Protein AF-A0A355S1A3-F1 (afdb_monomer_lite)

Secondary structure (DSSP, 8-state):
-------TT--EEEE---HHHHHHHHHHHHHHHHHHHS-HHHHHHHHHHHHHHHHHHHHHHHHHHHHHEEEEETTEEEEHHHHTTT---TTS-HHHHHHHHHHHHHHHHHHHH-TTSPPPS-----

Structure (mmCIF, N/CA/C/O backbone):
data_AF-A0A355S1A3-F1
#
_entry.id   AF-A0A355S1A3-F1
#
loop_
_atom_site.group_PDB
_atom_site.id
_atom_site.type_symbol
_atom_site.label_atom_id
_atom_site.label_alt_id
_atom_site.label_comp_id
_atom_site.label_asym_id
_atom_site.label_entity_id
_atom_site.label_seq_id
_atom_site.pdbx_PDB_ins_code
_atom_site.Cartn_x
_atom_site.Cartn_y
_atom_site.Cartn_z
_atom_site.occupancy
_atom_site.B_iso_or_equiv
_atom_site.auth_seq_id
_atom_site.auth_comp_id
_atom_site.auth_asym_id
_atom_site.auth_atom_id
_atom_site.pdbx_PDB_model_num
ATOM 1 N N . LYS A 1 1 ? -15.019 -15.445 -5.787 1.00 40.91 1 LYS A N 1
ATOM 2 C CA . LYS A 1 1 ? -14.601 -14.508 -4.716 1.00 40.91 1 LYS A CA 1
ATOM 3 C C . LYS A 1 1 ? -14.415 -15.343 -3.459 1.00 40.91 1 LYS A C 1
ATOM 5 O O . LYS A 1 1 ? -15.391 -15.920 -3.010 1.00 40.91 1 LYS A O 1
ATOM 10 N N . LYS A 1 2 ? -13.176 -15.541 -2.998 1.00 41.88 2 LYS A N 1
ATOM 11 C CA . LYS A 1 2 ? -12.904 -16.282 -1.758 1.00 41.88 2 LYS A CA 1
ATOM 12 C C . LYS A 1 2 ? -13.529 -15.454 -0.632 1.00 41.88 2 LYS A C 1
ATOM 14 O O . LYS A 1 2 ? -13.210 -14.273 -0.544 1.00 41.88 2 LYS A O 1
ATOM 19 N N . ASN A 1 3 ? -14.473 -16.012 0.122 1.00 44.12 3 ASN A N 1
ATOM 20 C CA . ASN A 1 3 ? -14.971 -15.356 1.326 1.00 44.12 3 ASN A CA 1
ATOM 21 C C . ASN A 1 3 ? -13.785 -15.315 2.289 1.00 44.12 3 ASN A C 1
ATOM 23 O O . ASN A 1 3 ? -13.423 -16.348 2.846 1.00 44.12 3 ASN A O 1
ATOM 27 N N . LEU A 1 4 ? -13.109 -14.166 2.367 1.00 56.69 4 LEU A N 1
ATOM 28 C CA . LEU A 1 4 ? -12.127 -13.929 3.412 1.00 56.69 4 LEU A CA 1
ATOM 29 C C . LEU A 1 4 ? -12.922 -13.968 4.713 1.00 56.69 4 LEU A C 1
ATOM 31 O O . LEU A 1 4 ? -13.798 -13.132 4.929 1.00 56.69 4 LEU A O 1
ATOM 35 N N . THR A 1 5 ? -12.726 -15.025 5.491 1.00 56.66 5 THR A N 1
ATOM 36 C CA . THR A 1 5 ? -13.236 -15.113 6.852 1.00 56.66 5 THR A CA 1
ATOM 37 C C . THR A 1 5 ? -12.637 -13.934 7.601 1.00 56.66 5 THR A C 1
ATOM 39 O O . THR A 1 5 ? -11.421 -13.846 7.687 1.00 56.66 5 THR A O 1
ATOM 42 N N . ASP A 1 6 ? -13.471 -12.993 8.036 1.00 65.25 6 ASP A N 1
ATOM 43 C CA . ASP A 1 6 ? -13.036 -11.758 8.693 1.00 65.25 6 ASP A CA 1
ATOM 44 C C . ASP A 1 6 ? -12.567 -12.106 10.115 1.00 65.25 6 ASP A C 1
ATOM 46 O O . ASP A 1 6 ? -13.336 -12.042 11.080 1.00 65.25 6 ASP A O 1
ATOM 50 N N . GLY A 1 7 ? -11.337 -12.617 10.218 1.00 75.56 7 GLY A N 1
ATOM 51 C CA . GLY A 1 7 ? -10.689 -12.901 11.489 1.00 75.56 7 GLY A CA 1
ATOM 52 C C . GLY A 1 7 ? -10.653 -11.631 12.329 1.00 75.56 7 GLY A C 1
ATOM 53 O O . GLY A 1 7 ? -10.377 -10.543 11.824 1.00 75.56 7 GLY A O 1
ATOM 54 N N . LYS A 1 8 ? -10.964 -11.738 13.625 1.00 81.31 8 LYS A N 1
ATOM 55 C CA . LYS A 1 8 ? -10.942 -10.571 14.526 1.00 81.31 8 LYS A CA 1
ATOM 56 C C . LYS A 1 8 ? -9.527 -9.997 14.704 1.00 81.31 8 LYS A C 1
ATOM 58 O O . LYS A 1 8 ? -9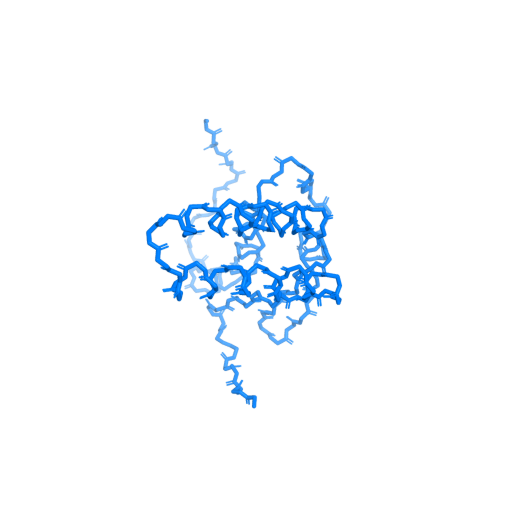.396 -8.875 15.178 1.00 81.31 8 LYS A O 1
ATOM 63 N N . ASP A 1 9 ? -8.517 -10.765 14.319 1.00 84.31 9 ASP A N 1
ATOM 64 C CA . ASP A 1 9 ? -7.083 -10.494 14.337 1.00 84.31 9 ASP A CA 1
ATOM 65 C C . ASP A 1 9 ? -6.514 -10.061 12.973 1.00 84.31 9 ASP A C 1
ATOM 67 O O . ASP A 1 9 ? -5.312 -9.821 12.855 1.00 84.31 9 ASP A O 1
ATOM 71 N N . GLU A 1 10 ? -7.350 -9.921 11.942 1.00 86.94 10 GLU A N 1
ATOM 72 C CA . GLU A 1 10 ? -6.907 -9.634 10.577 1.00 86.94 10 GLU A CA 1
ATOM 73 C C . GLU A 1 10 ? -7.426 -8.283 10.079 1.00 86.94 10 GLU A C 1
ATOM 75 O O . GLU A 1 10 ? -8.594 -7.944 10.242 1.00 86.94 10 GLU A O 1
ATOM 80 N N . VAL A 1 11 ? -6.564 -7.512 9.411 1.00 88.25 11 VAL A N 1
ATOM 81 C CA . VAL A 1 11 ? -6.941 -6.256 8.745 1.00 88.25 11 VAL A CA 1
ATOM 82 C C . VAL A 1 11 ? -6.602 -6.360 7.270 1.00 88.25 11 VAL A C 1
ATOM 84 O O . VAL A 1 11 ? -5.466 -6.648 6.891 1.00 88.25 11 VAL A O 1
ATOM 87 N N . TYR A 1 12 ? -7.584 -6.077 6.422 1.00 89.06 12 TYR A N 1
ATOM 88 C CA . TYR A 1 12 ? -7.440 -6.180 4.978 1.00 89.06 12 TYR A CA 1
ATOM 89 C C . TYR A 1 12 ? -7.335 -4.803 4.338 1.00 89.06 12 TYR A C 1
ATOM 91 O O . TYR A 1 12 ? -8.217 -3.965 4.509 1.00 89.06 12 TYR A O 1
ATOM 99 N N . PHE A 1 13 ? -6.294 -4.605 3.532 1.00 87.56 13 PHE A N 1
ATOM 100 C CA . PHE A 1 13 ? -6.115 -3.414 2.706 1.00 87.56 13 PHE A CA 1
ATOM 101 C C . PHE A 1 13 ? -6.465 -3.752 1.259 1.00 87.56 13 PHE A C 1
ATOM 103 O O . PHE A 1 13 ? -5.758 -4.506 0.589 1.00 87.56 13 PHE A O 1
ATOM 110 N N . GLU A 1 14 ? -7.571 -3.206 0.770 1.00 88.38 14 GLU A N 1
ATOM 111 C CA . GLU A 1 14 ? -8.008 -3.355 -0.611 1.00 88.38 14 GLU A CA 1
ATOM 112 C C . GLU A 1 14 ? -7.570 -2.144 -1.426 1.00 88.38 14 GLU A C 1
ATOM 114 O O . GLU A 1 14 ? -7.960 -1.009 -1.152 1.00 88.38 14 GLU A O 1
ATOM 119 N N . PHE A 1 15 ? -6.753 -2.397 -2.446 1.00 87.31 15 PHE A N 1
ATOM 120 C CA . PHE A 1 15 ? -6.324 -1.364 -3.372 1.00 87.31 15 PHE A CA 1
ATOM 121 C C . PHE A 1 15 ? -7.380 -1.135 -4.460 1.00 87.31 15 PHE A C 1
ATOM 123 O O . PHE A 1 15 ? -7.730 -2.048 -5.213 1.00 87.31 15 PHE A O 1
ATOM 130 N N . THR A 1 16 ? -7.829 0.109 -4.582 1.00 84.38 16 THR A N 1
ATOM 131 C CA . THR A 1 16 ? -8.775 0.574 -5.594 1.00 84.38 16 THR A CA 1
ATOM 132 C C . THR A 1 16 ? -8.038 1.499 -6.560 1.00 84.38 16 THR A C 1
ATOM 134 O O . THR A 1 16 ? -7.948 2.709 -6.353 1.00 84.38 16 THR A O 1
ATOM 137 N N . GLY A 1 17 ? -7.464 0.908 -7.610 1.00 80.81 17 GLY A N 1
ATOM 138 C CA . GLY A 1 17 ? -6.814 1.645 -8.695 1.00 80.81 17 GLY A CA 1
ATOM 139 C C . GLY A 1 17 ? -7.820 2.134 -9.735 1.00 80.81 17 GLY A C 1
ATOM 140 O O . GLY A 1 17 ? -8.711 1.379 -10.143 1.00 80.81 17 GLY A O 1
ATOM 141 N N . ASP A 1 18 ? -7.651 3.373 -10.190 1.00 87.81 18 ASP A N 1
ATOM 142 C CA . ASP A 1 18 ? -8.394 3.913 -11.326 1.00 87.81 18 ASP A CA 1
ATOM 143 C C . ASP A 1 18 ? -7.850 3.375 -12.664 1.00 87.81 18 ASP A C 1
ATOM 145 O O . ASP A 1 18 ? -6.942 2.535 -12.720 1.00 87.81 18 ASP A O 1
ATOM 149 N N . ASP A 1 19 ? -8.452 3.808 -13.768 1.00 91.38 19 ASP A N 1
ATOM 150 C CA . ASP A 1 19 ? -8.062 3.329 -15.093 1.00 91.38 19 ASP A CA 1
ATOM 151 C C . ASP A 1 19 ? -6.717 3.901 -15.561 1.00 91.38 19 ASP A C 1
ATOM 153 O O . ASP A 1 19 ? -5.992 3.220 -16.293 1.00 91.38 19 ASP A O 1
ATOM 157 N N . GLU A 1 20 ? -6.333 5.087 -15.077 1.00 91.38 20 GLU A N 1
ATOM 158 C CA . GLU A 1 20 ? -5.006 5.666 -15.304 1.00 91.38 20 GLU A CA 1
ATOM 159 C C . GLU A 1 20 ? -3.922 4.770 -14.691 1.00 91.38 20 GLU A C 1
ATOM 161 O O . GLU A 1 20 ? -3.013 4.320 -15.396 1.00 91.38 20 GLU A O 1
ATOM 166 N N . PHE A 1 21 ? -4.064 4.411 -13.413 1.00 92.31 21 PHE A N 1
ATOM 167 C CA . PHE A 1 21 ? -3.144 3.515 -12.722 1.00 92.31 21 PHE A CA 1
ATOM 168 C C . PHE A 1 21 ? -3.030 2.165 -13.431 1.00 92.31 21 PHE A C 1
ATOM 170 O O . PHE A 1 21 ? -1.924 1.673 -13.674 1.00 92.31 21 PHE A O 1
ATOM 177 N N . LYS A 1 22 ? -4.165 1.564 -13.816 1.00 93.25 22 LYS A N 1
ATOM 178 C CA . LYS A 1 22 ? -4.174 0.289 -14.553 1.00 93.25 22 LYS A CA 1
ATOM 179 C C . LYS A 1 22 ? -3.460 0.404 -15.898 1.00 93.25 22 LYS A C 1
ATOM 181 O O . LYS A 1 22 ? -2.797 -0.549 -16.303 1.00 93.25 22 LYS A O 1
ATOM 186 N N . SER A 1 23 ? -3.595 1.531 -16.595 1.00 95.50 23 SER A N 1
ATOM 187 C CA . SER A 1 23 ? -2.911 1.777 -17.868 1.00 95.50 23 SER A CA 1
ATOM 188 C C . SER A 1 23 ? -1.392 1.828 -17.683 1.00 95.50 23 SER A C 1
ATOM 190 O O . SER A 1 23 ? -0.664 1.084 -18.344 1.00 95.50 23 SER A O 1
ATOM 192 N N . ILE A 1 24 ? -0.911 2.608 -16.709 1.00 94.31 24 ILE A N 1
ATOM 193 C CA . ILE A 1 24 ? 0.521 2.702 -16.382 1.00 94.31 24 ILE A CA 1
ATOM 194 C C . ILE A 1 24 ? 1.063 1.326 -15.961 1.00 94.31 24 ILE A C 1
ATOM 196 O O . ILE A 1 24 ? 2.135 0.915 -16.408 1.00 94.31 24 ILE A O 1
ATOM 200 N N . LEU A 1 25 ? 0.301 0.568 -15.164 1.00 95.44 25 LEU A N 1
ATOM 201 C CA . LEU A 1 25 ? 0.689 -0.769 -14.710 1.00 95.44 25 LEU A CA 1
ATOM 202 C C . LEU A 1 25 ? 0.805 -1.763 -15.871 1.00 95.44 25 LEU A C 1
ATOM 204 O O . LEU A 1 25 ? 1.736 -2.568 -15.902 1.00 95.44 25 LEU A O 1
ATOM 208 N N . LYS A 1 26 ? -0.105 -1.696 -16.851 1.00 96.31 26 LYS A N 1
ATOM 209 C CA . LYS A 1 26 ? -0.017 -2.505 -18.075 1.00 96.31 26 LYS A CA 1
ATOM 210 C C . LYS A 1 26 ? 1.248 -2.181 -18.864 1.00 96.31 26 LYS A C 1
ATOM 212 O O . LYS A 1 26 ? 1.921 -3.106 -19.308 1.00 96.31 26 LYS A O 1
ATOM 217 N N . MET A 1 27 ? 1.593 -0.901 -19.002 1.00 96.06 27 MET A N 1
ATOM 218 C CA . MET A 1 27 ? 2.806 -0.488 -19.715 1.00 96.06 27 MET A CA 1
ATOM 219 C C . MET A 1 27 ? 4.077 -0.925 -18.987 1.00 96.06 27 MET A C 1
ATOM 221 O O . MET A 1 27 ? 4.996 -1.445 -19.618 1.00 96.06 27 MET A O 1
ATOM 225 N N . TYR A 1 28 ? 4.097 -0.817 -17.658 1.00 96.56 28 TYR A N 1
ATOM 226 C CA . TYR A 1 28 ? 5.164 -1.374 -16.829 1.00 96.56 28 TYR A CA 1
ATOM 227 C C . TYR A 1 28 ? 5.334 -2.884 -17.057 1.00 96.56 28 TYR A C 1
ATOM 229 O O . TYR A 1 28 ? 6.439 -3.354 -17.335 1.00 96.56 28 TYR A O 1
ATOM 237 N N . ALA A 1 29 ? 4.235 -3.643 -16.988 1.00 95.75 29 ALA A N 1
ATOM 238 C CA . ALA A 1 29 ? 4.251 -5.089 -17.184 1.00 95.75 29 ALA A CA 1
ATOM 239 C C . ALA A 1 29 ? 4.698 -5.473 -18.604 1.00 95.75 29 ALA A C 1
ATOM 241 O O . ALA A 1 29 ? 5.495 -6.397 -18.766 1.00 95.75 29 ALA A O 1
ATOM 242 N N . ALA A 1 30 ? 4.240 -4.741 -19.623 1.00 94.94 30 ALA A N 1
ATOM 243 C CA . ALA A 1 30 ? 4.662 -4.935 -21.006 1.00 94.94 30 ALA A CA 1
ATOM 244 C C . ALA A 1 30 ? 6.164 -4.665 -21.177 1.00 94.94 30 ALA A C 1
ATOM 246 O O . ALA A 1 30 ? 6.871 -5.503 -21.733 1.00 94.94 30 ALA A O 1
ATOM 247 N N . ALA A 1 31 ? 6.676 -3.554 -20.639 1.00 93.75 31 ALA A N 1
ATOM 248 C CA . ALA A 1 31 ? 8.097 -3.216 -20.692 1.00 93.75 31 ALA A CA 1
ATOM 249 C C . ALA A 1 31 ? 8.967 -4.267 -19.982 1.00 93.75 31 ALA A C 1
ATOM 251 O O . ALA A 1 31 ? 9.986 -4.689 -20.528 1.00 93.75 31 ALA A O 1
ATOM 252 N N . LYS A 1 32 ? 8.541 -4.756 -18.809 1.00 94.25 32 LYS A N 1
ATOM 253 C CA . LYS A 1 32 ? 9.207 -5.870 -18.114 1.00 94.25 32 LYS A CA 1
ATOM 254 C C . LYS A 1 32 ? 9.200 -7.146 -18.949 1.00 94.25 32 LYS A C 1
ATOM 256 O O . LYS A 1 32 ? 10.246 -7.765 -19.111 1.00 94.25 32 LYS A O 1
ATOM 261 N N . LYS A 1 33 ? 8.054 -7.507 -19.533 1.00 94.56 33 LYS A N 1
ATOM 262 C CA . LYS A 1 33 ? 7.950 -8.713 -20.359 1.00 94.56 33 LYS A CA 1
ATOM 263 C C . LYS A 1 33 ? 8.830 -8.632 -21.606 1.00 94.56 33 LYS A C 1
ATOM 265 O O . LYS A 1 33 ? 9.454 -9.624 -21.966 1.00 94.56 33 LYS A O 1
ATOM 270 N N . LEU A 1 34 ? 8.916 -7.463 -22.238 1.00 91.94 34 LEU A N 1
ATOM 271 C CA . LEU A 1 34 ? 9.818 -7.225 -23.364 1.00 91.94 34 LEU A CA 1
ATOM 272 C C . LEU A 1 34 ? 11.288 -7.309 -22.940 1.00 91.94 34 LEU A C 1
ATOM 274 O O . LEU A 1 34 ? 12.075 -7.924 -23.653 1.00 91.94 34 LEU A O 1
ATOM 278 N N . ALA A 1 35 ? 11.656 -6.777 -21.770 1.00 91.75 35 ALA A N 1
ATOM 279 C CA . ALA A 1 35 ? 13.009 -6.921 -21.227 1.00 91.75 35 ALA A CA 1
ATOM 280 C C . ALA A 1 35 ? 13.393 -8.394 -21.005 1.00 91.75 35 ALA A C 1
ATOM 282 O O . ALA A 1 35 ? 14.530 -8.780 -21.275 1.00 91.75 35 ALA A O 1
ATOM 283 N N . ASP A 1 36 ? 12.449 -9.217 -20.547 1.00 91.19 36 ASP A N 1
ATOM 284 C CA . ASP A 1 36 ? 12.674 -10.650 -20.334 1.00 91.19 36 ASP A CA 1
ATOM 285 C C . ASP A 1 36 ? 12.850 -11.425 -21.647 1.00 91.19 36 ASP A C 1
ATOM 287 O O . ASP A 1 36 ? 13.615 -12.385 -21.689 1.00 91.19 36 ASP A O 1
ATOM 291 N N . LEU A 1 37 ? 12.157 -11.009 -22.712 1.00 90.44 37 LEU A N 1
ATOM 292 C CA . LEU A 1 37 ? 12.215 -11.644 -24.035 1.00 90.44 37 LEU A CA 1
ATOM 293 C C . LEU A 1 37 ? 13.377 -11.143 -24.911 1.00 90.44 37 LEU A C 1
ATOM 295 O O . LEU A 1 37 ? 13.676 -11.756 -25.933 1.00 90.44 37 LEU A O 1
ATOM 299 N N . SER A 1 38 ? 14.008 -10.028 -24.545 1.00 87.50 38 SER A N 1
ATOM 300 C CA . SER A 1 38 ? 15.040 -9.381 -25.359 1.00 87.50 38 SER A CA 1
ATOM 301 C C . SER A 1 38 ? 16.434 -9.964 -25.137 1.00 87.50 38 SER A C 1
ATOM 303 O O . SER A 1 38 ? 16.779 -10.418 -24.044 1.00 87.50 38 SER A O 1
ATOM 305 N N . SER A 1 39 ? 17.278 -9.864 -26.167 1.00 82.81 39 SER A N 1
ATOM 306 C CA . SER A 1 39 ? 18.720 -10.087 -26.044 1.00 82.81 39 SER A CA 1
ATOM 307 C C . SER A 1 39 ? 19.364 -9.048 -25.112 1.00 82.81 39 SER A C 1
ATOM 309 O O . SER A 1 39 ? 18.797 -7.985 -24.839 1.00 82.81 39 SER A O 1
ATOM 311 N N . SER A 1 40 ? 20.561 -9.353 -24.603 1.00 75.50 40 SER A N 1
ATOM 312 C CA . SER A 1 40 ? 21.280 -8.540 -23.606 1.00 75.50 40 SER A CA 1
ATOM 313 C C . SER A 1 40 ? 21.424 -7.061 -23.987 1.00 75.50 40 SER A C 1
ATOM 315 O O . SER A 1 40 ? 21.355 -6.202 -23.111 1.00 75.50 40 SER A O 1
ATOM 317 N N . GLU A 1 41 ? 21.564 -6.762 -25.277 1.00 76.06 41 GLU A N 1
ATOM 318 C CA . GLU A 1 41 ? 21.807 -5.415 -25.798 1.00 76.06 41 GLU A CA 1
ATOM 319 C C . GLU A 1 41 ? 20.553 -4.519 -25.744 1.00 76.06 41 GLU A C 1
ATOM 321 O O . GLU A 1 41 ? 20.621 -3.370 -25.309 1.00 76.06 41 GLU A O 1
ATOM 326 N N . SER A 1 42 ? 19.369 -5.053 -26.072 1.00 80.38 42 SER A N 1
ATOM 327 C CA . SER A 1 42 ? 18.095 -4.310 -25.993 1.00 80.38 42 SER A CA 1
ATOM 328 C C . SER A 1 42 ? 17.450 -4.364 -24.602 1.00 80.38 42 SER A C 1
ATOM 330 O O . SER A 1 42 ? 16.628 -3.515 -24.249 1.00 80.38 42 SER A O 1
ATOM 332 N N . LYS A 1 43 ? 17.845 -5.334 -23.772 1.00 89.94 43 LYS A N 1
ATOM 333 C CA . LYS A 1 43 ? 17.313 -5.545 -22.419 1.00 89.94 43 LYS A CA 1
ATOM 334 C C . LYS A 1 43 ? 17.496 -4.330 -21.506 1.00 89.94 43 LYS A C 1
ATOM 336 O O . LYS A 1 43 ? 16.579 -3.976 -20.764 1.00 89.94 43 LYS A O 1
ATOM 341 N N . ALA A 1 44 ? 18.642 -3.653 -21.593 1.00 88.88 44 ALA A N 1
ATOM 342 C CA . ALA A 1 44 ? 18.914 -2.448 -20.807 1.00 88.88 44 ALA A CA 1
ATOM 343 C C . ALA A 1 44 ? 17.937 -1.300 -21.130 1.00 88.88 44 ALA A C 1
ATOM 345 O O . ALA A 1 44 ? 17.468 -0.611 -20.221 1.00 88.88 44 ALA A O 1
ATOM 346 N N . ALA A 1 45 ? 17.573 -1.127 -22.406 1.00 90.62 45 ALA A N 1
ATOM 347 C CA . ALA A 1 45 ? 16.618 -0.105 -22.829 1.00 90.62 45 ALA A CA 1
ATOM 348 C C . ALA A 1 45 ? 15.211 -0.377 -22.269 1.00 90.62 45 ALA A C 1
ATOM 350 O O . ALA A 1 45 ? 14.585 0.524 -21.709 1.00 90.62 45 ALA A O 1
ATOM 351 N N . TYR A 1 46 ? 14.739 -1.626 -22.331 1.00 91.44 46 TYR A N 1
ATOM 352 C CA . TYR A 1 46 ? 13.435 -1.995 -21.771 1.00 91.44 46 TYR A CA 1
ATOM 353 C C . TYR A 1 46 ? 13.389 -1.906 -20.245 1.00 91.44 46 TYR A C 1
ATOM 355 O O . TYR A 1 46 ? 12.372 -1.482 -19.694 1.00 91.44 46 TYR A O 1
ATOM 363 N N . PHE A 1 47 ? 14.484 -2.219 -19.544 1.00 92.00 47 PHE A N 1
ATOM 364 C CA . PHE A 1 47 ? 14.554 -1.984 -18.101 1.00 92.00 47 PHE A CA 1
ATOM 365 C C . PHE A 1 47 ? 14.475 -0.506 -17.739 1.00 92.00 47 PHE A C 1
ATOM 367 O O . PHE A 1 47 ? 13.808 -0.168 -16.763 1.00 92.00 47 PHE A O 1
ATOM 374 N N . LYS A 1 48 ? 15.097 0.376 -18.528 1.00 93.56 48 LYS A N 1
ATOM 375 C CA . LYS A 1 48 ? 14.970 1.823 -18.330 1.00 93.56 48 LYS A CA 1
ATOM 376 C C . LYS A 1 48 ? 13.511 2.270 -18.470 1.00 93.56 48 LYS A C 1
ATOM 378 O O . LYS A 1 48 ? 12.999 2.933 -17.574 1.00 93.56 48 LYS A O 1
ATOM 383 N N . ILE A 1 49 ? 12.830 1.832 -19.531 1.00 93.56 49 ILE A N 1
ATOM 384 C CA . ILE A 1 49 ? 11.407 2.131 -19.763 1.00 93.56 49 ILE A CA 1
ATOM 385 C C . ILE A 1 49 ? 10.538 1.597 -18.612 1.00 93.56 49 ILE A C 1
ATOM 387 O O . ILE A 1 49 ? 9.678 2.312 -18.098 1.00 93.56 49 ILE A O 1
ATOM 391 N N . ALA A 1 50 ? 10.780 0.363 -18.159 1.00 94.12 50 ALA A N 1
ATOM 392 C CA . ALA A 1 50 ? 10.083 -0.202 -17.006 1.00 94.12 50 ALA A CA 1
ATOM 393 C C . ALA A 1 50 ? 10.312 0.636 -15.736 1.00 94.12 50 ALA A C 1
ATOM 395 O O . ALA A 1 50 ? 9.356 0.944 -15.031 1.00 94.12 50 ALA A O 1
ATOM 396 N N . GLY A 1 51 ? 11.549 1.066 -15.474 1.00 94.56 51 GLY A N 1
ATOM 397 C CA . GLY A 1 51 ? 11.866 1.934 -14.338 1.00 94.56 51 GLY A CA 1
ATOM 398 C C . GLY A 1 51 ? 11.157 3.292 -14.398 1.00 94.56 51 GLY A C 1
ATOM 399 O O . GLY A 1 51 ? 10.749 3.828 -13.367 1.00 94.56 51 GLY A O 1
ATOM 400 N N . ASP A 1 52 ? 10.947 3.846 -15.592 1.00 95.81 52 ASP A N 1
ATOM 401 C CA . ASP A 1 52 ? 10.205 5.099 -15.756 1.00 95.81 52 ASP A CA 1
ATOM 402 C C . ASP A 1 52 ? 8.705 4.925 -15.470 1.00 95.81 52 ASP A C 1
ATOM 404 O O . ASP A 1 52 ? 8.105 5.784 -14.815 1.00 95.81 52 ASP A O 1
ATOM 408 N N . TYR A 1 53 ? 8.097 3.803 -15.870 1.00 95.75 53 TYR A N 1
ATOM 409 C CA . TYR A 1 53 ? 6.719 3.481 -15.476 1.00 95.75 53 TYR A CA 1
ATOM 410 C C . TYR A 1 53 ? 6.595 3.155 -13.980 1.00 95.75 53 TYR A C 1
ATOM 412 O O . TYR A 1 53 ? 5.622 3.561 -13.348 1.00 95.75 53 TYR A O 1
ATOM 420 N N . GLU A 1 54 ? 7.586 2.503 -13.370 1.00 93.69 54 GLU A N 1
ATOM 421 C CA . GLU A 1 54 ? 7.619 2.232 -11.925 1.00 93.69 54 GLU A CA 1
ATOM 422 C C . GLU A 1 54 ? 7.621 3.526 -11.092 1.00 93.69 54 GLU A C 1
ATOM 424 O O . GLU A 1 54 ? 6.880 3.659 -10.109 1.00 93.69 54 GLU A O 1
ATOM 429 N N . LYS A 1 55 ? 8.396 4.530 -11.521 1.00 94.31 55 LYS A N 1
ATOM 430 C CA . LYS A 1 55 ? 8.383 5.868 -10.908 1.00 94.31 55 LYS A CA 1
ATOM 431 C C . LYS A 1 55 ? 7.011 6.526 -11.028 1.00 94.31 55 LYS A C 1
ATOM 433 O O . LYS A 1 55 ? 6.547 7.132 -10.061 1.00 94.31 55 LYS A O 1
ATOM 438 N N . GLN A 1 56 ? 6.358 6.400 -12.184 1.00 94.06 56 GLN A N 1
ATOM 439 C CA . GLN A 1 56 ? 5.009 6.930 -12.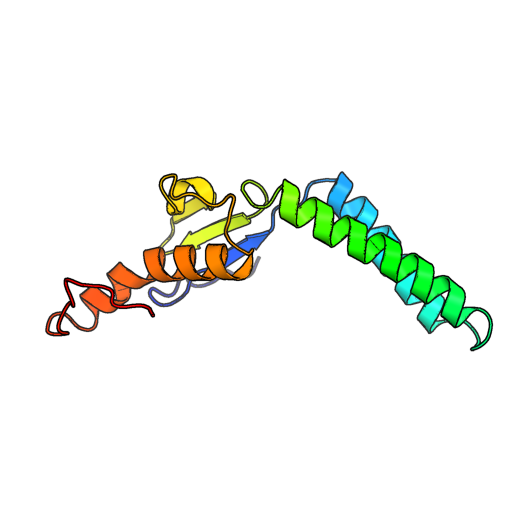398 1.00 94.06 56 GLN A CA 1
ATOM 440 C C . GLN A 1 56 ? 3.980 6.244 -11.493 1.00 94.06 56 GLN A C 1
ATOM 442 O O . GLN A 1 56 ? 3.217 6.943 -10.828 1.00 94.06 56 GLN A O 1
ATOM 447 N N . LEU A 1 57 ? 4.019 4.911 -11.372 1.00 92.44 57 LEU A N 1
ATOM 448 C CA . LEU A 1 57 ? 3.160 4.154 -10.451 1.00 92.44 57 LEU A CA 1
ATOM 449 C C . LEU A 1 57 ? 3.348 4.616 -9.005 1.00 92.44 57 LEU A C 1
ATOM 451 O O . LEU A 1 57 ? 2.380 4.929 -8.311 1.00 92.44 57 LEU A O 1
ATOM 455 N N . THR A 1 58 ? 4.601 4.717 -8.561 1.00 89.75 58 THR A N 1
ATOM 456 C CA . THR A 1 58 ? 4.926 5.141 -7.194 1.00 89.75 58 THR A CA 1
ATOM 457 C C . THR A 1 58 ? 4.444 6.567 -6.923 1.00 89.75 58 THR A C 1
ATOM 459 O O . THR A 1 58 ? 3.905 6.856 -5.852 1.00 89.75 58 THR A O 1
ATOM 462 N N . LYS A 1 59 ? 4.605 7.473 -7.894 1.00 90.25 59 LYS A N 1
ATOM 463 C CA . LYS A 1 59 ? 4.110 8.850 -7.808 1.00 90.25 59 LYS A CA 1
ATOM 464 C C . LYS A 1 59 ? 2.583 8.890 -7.719 1.00 90.25 59 LYS A C 1
ATOM 466 O O . LYS A 1 59 ? 2.065 9.577 -6.841 1.00 90.25 59 LYS A O 1
ATOM 471 N N . TRP A 1 60 ? 1.888 8.132 -8.565 1.00 91.25 60 TRP A N 1
ATOM 472 C CA . TRP A 1 60 ? 0.427 8.067 -8.568 1.00 91.25 60 TRP A CA 1
ATOM 473 C C . TRP A 1 60 ? -0.110 7.559 -7.224 1.00 91.25 60 TRP A C 1
ATOM 475 O O . TRP A 1 60 ? -0.991 8.191 -6.642 1.00 91.25 60 TRP A O 1
ATOM 485 N N . ILE A 1 61 ? 0.478 6.487 -6.669 1.00 87.12 61 ILE A N 1
ATOM 486 C CA . ILE A 1 61 ? 0.083 5.949 -5.355 1.00 87.12 61 ILE A CA 1
ATOM 487 C C . ILE A 1 61 ? 0.273 7.003 -4.266 1.00 87.12 61 ILE A C 1
ATOM 489 O O . ILE A 1 61 ? -0.630 7.213 -3.466 1.00 87.12 61 ILE A O 1
ATOM 493 N N . ARG A 1 62 ? 1.411 7.708 -4.240 1.00 83.25 62 ARG A N 1
ATOM 494 C CA . ARG A 1 62 ? 1.668 8.760 -3.238 1.00 83.25 62 ARG A CA 1
ATOM 495 C C . ARG A 1 62 ? 0.656 9.903 -3.310 1.00 83.25 62 ARG A C 1
ATOM 497 O O . ARG A 1 62 ? 0.253 10.418 -2.273 1.00 83.25 62 ARG A O 1
ATOM 504 N N . GLN A 1 63 ? 0.241 10.294 -4.512 1.00 85.50 63 GLN A N 1
ATOM 505 C CA . GLN A 1 63 ? -0.733 11.371 -4.716 1.00 85.50 63 GLN A CA 1
ATOM 506 C C . GLN A 1 63 ? -2.161 10.943 -4.357 1.00 85.50 63 GLN A C 1
ATOM 508 O O . GLN A 1 63 ? -2.933 11.750 -3.838 1.00 85.50 63 GLN A O 1
ATOM 513 N N . ASN A 1 64 ? -2.496 9.672 -4.587 1.00 85.88 64 ASN A N 1
ATOM 514 C CA . ASN A 1 64 ? -3.839 9.128 -4.395 1.00 85.88 64 ASN A CA 1
ATOM 515 C C . ASN A 1 64 ? -3.980 8.243 -3.149 1.00 85.88 64 ASN A C 1
ATOM 517 O O . ASN A 1 64 ? -5.029 7.635 -2.965 1.00 85.88 64 ASN A O 1
ATOM 521 N N . ILE A 1 65 ? -2.976 8.209 -2.268 1.00 78.69 65 ILE A N 1
ATOM 522 C CA . ILE A 1 65 ? -2.904 7.325 -1.091 1.00 78.69 65 ILE A CA 1
ATOM 523 C C . ILE A 1 65 ? -4.155 7.380 -0.211 1.00 78.69 65 ILE A C 1
ATOM 525 O O . ILE A 1 65 ? -4.668 6.366 0.248 1.00 78.69 65 ILE A O 1
ATOM 529 N N . ASN A 1 66 ? -4.697 8.585 -0.071 1.00 76.56 66 ASN A N 1
ATOM 530 C CA . ASN A 1 66 ? -5.881 8.889 0.715 1.00 76.56 66 ASN A CA 1
ATOM 531 C C . ASN A 1 66 ? -7.176 8.310 0.125 1.00 76.56 66 ASN A C 1
ATOM 533 O O . ASN A 1 66 ? -8.197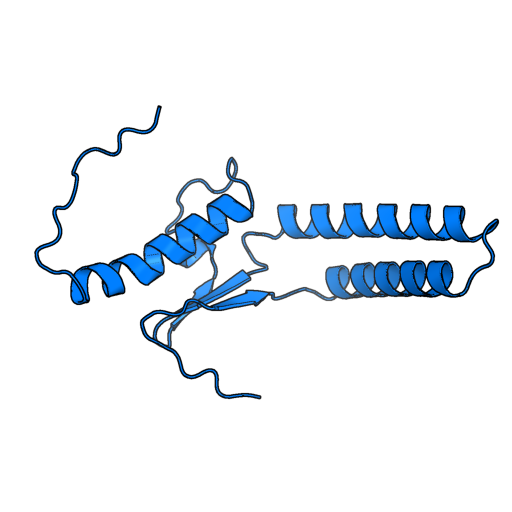 8.295 0.794 1.00 76.56 66 ASN A O 1
ATOM 537 N N . LYS A 1 67 ? -7.173 7.896 -1.143 1.00 79.81 67 LYS A N 1
ATOM 538 C CA . LYS A 1 67 ? -8.358 7.435 -1.882 1.00 79.81 67 LYS A CA 1
ATOM 539 C C . LYS A 1 67 ? -8.204 6.016 -2.420 1.00 79.81 67 LYS A C 1
ATOM 541 O O . LYS A 1 67 ? -9.208 5.349 -2.629 1.00 79.81 67 LYS A O 1
ATOM 546 N N . CYS A 1 68 ? -6.974 5.560 -2.646 1.00 81.88 68 CYS A N 1
ATOM 547 C CA . CYS A 1 68 ? -6.711 4.295 -3.319 1.00 81.88 68 CYS A CA 1
ATOM 548 C C . CYS A 1 68 ? -6.728 3.073 -2.392 1.00 81.88 68 CYS A C 1
ATOM 550 O O . CYS A 1 68 ? -6.624 1.962 -2.899 1.00 81.88 68 CYS A O 1
ATOM 552 N N . PHE A 1 69 ? -6.883 3.244 -1.074 1.00 84.25 69 PHE A N 1
ATOM 553 C CA . PHE A 1 69 ? -6.999 2.132 -0.129 1.00 84.25 69 PHE A CA 1
ATOM 554 C C . PHE A 1 69 ? -8.301 2.178 0.668 1.00 84.25 69 PHE A C 1
ATOM 556 O O . PHE A 1 69 ? -8.587 3.147 1.381 1.00 84.25 69 PHE A O 1
ATOM 563 N N . ASP A 1 70 ? -9.035 1.072 0.598 1.00 86.81 70 ASP A N 1
ATOM 564 C CA . ASP A 1 70 ? -10.111 0.752 1.525 1.00 86.81 70 ASP A CA 1
ATOM 565 C C . ASP A 1 70 ? -9.624 -0.279 2.535 1.00 86.81 70 ASP A C 1
ATOM 567 O O . ASP A 1 70 ? -8.957 -1.252 2.188 1.00 86.81 70 ASP A O 1
ATOM 571 N N . ILE A 1 71 ? -9.977 -0.072 3.796 1.00 87.31 71 ILE A N 1
ATOM 572 C CA . ILE A 1 71 ? -9.622 -0.964 4.892 1.00 87.31 71 ILE A CA 1
ATOM 573 C C . ILE A 1 71 ? -10.881 -1.703 5.316 1.00 87.31 71 ILE A C 1
ATOM 575 O O . ILE A 1 71 ? -11.899 -1.071 5.631 1.00 87.31 71 ILE A O 1
ATOM 579 N N . ARG A 1 72 ? -10.801 -3.034 5.317 1.00 87.56 72 ARG A N 1
ATOM 580 C CA . ARG A 1 72 ? -11.828 -3.925 5.851 1.00 87.56 72 ARG A CA 1
ATOM 581 C C . ARG A 1 72 ? -11.351 -4.552 7.157 1.00 87.56 72 ARG A C 1
ATOM 583 O O . ARG A 1 72 ? -10.277 -5.151 7.189 1.00 87.56 72 ARG A O 1
ATOM 590 N N . TYR A 1 73 ? -12.172 -4.417 8.191 1.00 86.25 73 TYR A N 1
ATOM 591 C CA . TYR A 1 73 ? -11.947 -4.993 9.513 1.00 86.25 73 TYR A CA 1
ATOM 592 C C . TYR A 1 73 ? -13.285 -5.241 10.225 1.00 86.25 73 TYR A C 1
ATOM 594 O O . TYR A 1 73 ? -14.138 -4.350 10.237 1.00 86.25 73 TYR A O 1
ATOM 602 N N . LYS A 1 74 ? -13.475 -6.430 10.820 1.00 81.44 74 LYS A N 1
ATOM 603 C CA . LYS A 1 74 ? -14.692 -6.819 11.575 1.00 81.44 74 LYS A CA 1
ATOM 604 C C . LYS A 1 74 ? -16.009 -6.543 10.810 1.00 81.44 74 LYS A C 1
ATOM 606 O O . LYS A 1 74 ? -17.003 -6.108 11.385 1.00 81.44 74 LYS A O 1
ATOM 611 N N . GLY A 1 75 ? -16.030 -6.783 9.504 1.00 79.06 75 GLY A N 1
ATOM 612 C CA . GLY A 1 75 ? -17.183 -6.612 8.617 1.00 79.06 75 GLY A CA 1
ATOM 613 C C . GLY A 1 75 ? -17.376 -5.187 8.099 1.00 79.06 75 GLY A C 1
ATOM 614 O O . GLY A 1 75 ? -18.184 -4.968 7.195 1.00 79.06 75 GLY A O 1
ATOM 615 N N . GLU A 1 76 ? -16.623 -4.212 8.611 1.00 81.75 76 GLU A N 1
ATOM 616 C CA . GLU A 1 76 ? -16.705 -2.825 8.172 1.00 81.75 76 GLU A CA 1
ATOM 617 C C . GLU A 1 76 ? -15.662 -2.519 7.102 1.00 81.75 76 GLU A C 1
ATOM 619 O O . GLU A 1 76 ? -14.469 -2.727 7.305 1.00 81.75 76 GLU A O 1
ATOM 624 N N . ARG A 1 77 ? -16.103 -1.949 5.975 1.00 84.75 77 ARG A N 1
ATOM 625 C CA . ARG A 1 77 ? -15.227 -1.393 4.937 1.00 84.75 77 ARG A CA 1
ATOM 626 C C . ARG A 1 77 ? -15.286 0.126 4.992 1.00 84.75 77 ARG A C 1
ATOM 628 O O . ARG A 1 77 ? -16.346 0.707 4.764 1.00 84.75 77 ARG A O 1
ATOM 635 N N . ARG A 1 78 ? -14.154 0.781 5.248 1.00 83.06 78 ARG A N 1
ATOM 636 C CA . ARG A 1 78 ? -14.050 2.247 5.194 1.00 83.06 78 ARG A CA 1
ATOM 637 C C . ARG A 1 78 ? -12.733 2.669 4.561 1.00 83.06 78 ARG A C 1
ATOM 639 O O . ARG A 1 78 ? -11.732 1.967 4.645 1.00 83.06 78 ARG A O 1
ATOM 646 N N . ASN A 1 79 ? -12.735 3.846 3.950 1.00 82.50 79 ASN A N 1
ATOM 647 C CA . ASN A 1 79 ? -11.532 4.432 3.381 1.00 82.50 79 ASN A CA 1
ATOM 648 C C . ASN A 1 79 ? -10.487 4.753 4.473 1.00 82.50 79 ASN A C 1
ATOM 650 O O . ASN A 1 79 ? -10.853 5.106 5.600 1.00 82.50 79 ASN A O 1
ATOM 654 N N . ILE A 1 80 ? -9.196 4.675 4.134 1.00 79.94 80 ILE A N 1
ATOM 655 C CA . ILE A 1 80 ? -8.083 4.944 5.060 1.00 79.94 80 ILE A CA 1
ATOM 656 C C . ILE A 1 80 ? -8.178 6.312 5.760 1.00 79.94 80 ILE A C 1
ATOM 658 O O . ILE A 1 80 ? -7.894 6.405 6.955 1.00 79.94 80 ILE A O 1
ATOM 662 N N . LEU A 1 81 ? -8.657 7.361 5.078 1.00 77.50 81 LEU A N 1
ATOM 663 C CA . LEU A 1 81 ? -8.869 8.681 5.689 1.00 77.50 81 LEU A CA 1
ATOM 664 C C . LEU A 1 81 ? -9.892 8.638 6.828 1.00 77.50 81 LEU A C 1
ATOM 666 O O . LEU A 1 81 ? -9.694 9.272 7.867 1.00 77.50 81 LEU A O 1
ATOM 670 N N . ASN A 1 82 ? -10.975 7.887 6.629 1.00 78.19 82 ASN A N 1
ATOM 671 C CA . ASN A 1 82 ? -12.055 7.769 7.604 1.00 78.19 82 ASN A CA 1
ATOM 672 C C . ASN A 1 82 ? -11.596 6.971 8.830 1.00 78.19 82 ASN A C 1
ATOM 674 O O . ASN A 1 82 ? -11.927 7.342 9.956 1.00 78.19 82 ASN A O 1
ATOM 678 N N . TRP A 1 83 ? -10.790 5.924 8.630 1.00 76.50 83 TRP A N 1
ATOM 679 C CA . TRP A 1 83 ? -10.188 5.160 9.729 1.00 76.50 83 TRP A CA 1
ATOM 680 C C . TRP A 1 83 ? -9.209 5.991 10.553 1.00 76.50 83 TRP A C 1
ATOM 682 O O . TRP A 1 83 ? -9.226 5.942 11.781 1.00 76.50 83 TRP A O 1
ATOM 692 N N . LEU A 1 84 ? -8.403 6.818 9.890 1.00 74.88 84 LEU A N 1
ATOM 693 C CA . LEU A 1 84 ? -7.390 7.638 10.549 1.00 74.88 84 LEU A CA 1
ATOM 694 C C . LEU A 1 84 ? -7.944 8.946 11.141 1.00 74.88 84 LEU A C 1
ATOM 696 O O . LEU A 1 84 ? -7.165 9.726 11.692 1.00 74.88 84 LEU A O 1
ATOM 700 N N . LYS A 1 85 ? -9.267 9.184 11.074 1.00 69.50 85 LYS A N 1
ATOM 701 C CA . LYS A 1 85 ? -9.989 10.326 11.680 1.00 69.50 85 LYS A CA 1
ATOM 702 C C . LYS A 1 85 ? -9.294 11.685 11.472 1.00 69.50 85 LYS A C 1
ATOM 704 O O . LYS A 1 85 ? -9.266 12.521 12.370 1.00 69.50 85 LYS A O 1
ATOM 709 N N . GLY A 1 86 ? -8.686 11.902 10.305 1.00 59.19 86 GLY A N 1
ATOM 710 C CA . GLY A 1 86 ? -8.022 13.169 9.978 1.00 59.19 86 GLY A CA 1
ATOM 711 C C . GLY A 1 86 ? -6.664 13.422 10.653 1.00 59.19 86 GLY A C 1
ATOM 712 O O . GLY A 1 86 ? -6.178 14.554 10.598 1.00 59.19 86 GLY A O 1
ATOM 713 N N . ARG A 1 87 ? -6.004 12.415 11.254 1.00 63.22 87 ARG A N 1
ATOM 714 C CA . ARG A 1 87 ? -4.590 12.550 11.672 1.00 63.22 87 ARG A CA 1
ATOM 715 C C . ARG A 1 87 ? -3.741 12.964 10.457 1.00 63.22 87 ARG A C 1
ATOM 717 O O . ARG A 1 87 ? -3.958 12.450 9.365 1.00 63.22 87 ARG A O 1
ATOM 724 N N . ARG A 1 88 ? -2.790 13.901 10.615 1.00 56.72 88 ARG A N 1
ATOM 725 C CA . ARG A 1 88 ? -1.953 14.427 9.509 1.00 56.72 88 ARG A CA 1
ATOM 726 C C . ARG A 1 88 ? -1.219 13.291 8.782 1.00 56.72 88 ARG A C 1
ATOM 728 O O . ARG A 1 88 ? -0.191 12.814 9.249 1.00 56.72 88 ARG A O 1
ATOM 735 N N . LEU A 1 89 ? -1.739 12.903 7.616 1.00 64.00 89 LEU A N 1
ATOM 736 C CA . LEU A 1 89 ? -1.126 11.916 6.715 1.00 64.00 89 LEU A CA 1
ATOM 737 C C . LEU A 1 89 ? -0.084 12.535 5.778 1.00 64.00 89 LEU A C 1
ATOM 739 O O . LEU A 1 89 ? 0.705 11.811 5.186 1.00 64.00 89 LEU A O 1
ATOM 743 N N . LYS A 1 90 ? -0.074 13.870 5.640 1.00 61.00 90 LYS A N 1
ATOM 744 C CA . LYS A 1 90 ? 0.768 14.585 4.664 1.00 61.00 90 LYS A CA 1
ATOM 745 C C . LYS A 1 90 ? 2.267 14.343 4.838 1.00 61.00 90 LYS A C 1
ATOM 747 O O . LYS A 1 90 ? 2.969 14.296 3.837 1.00 61.00 90 LYS A O 1
ATOM 752 N N . ASP A 1 91 ? 2.718 14.165 6.076 1.00 68.50 91 ASP A N 1
ATOM 753 C CA . ASP A 1 91 ? 4.141 14.035 6.405 1.00 68.50 91 ASP A CA 1
ATOM 754 C C . ASP A 1 91 ? 4.547 12.570 6.667 1.00 68.50 91 ASP A C 1
ATOM 756 O O . ASP A 1 91 ? 5.682 12.307 7.049 1.00 68.50 91 ASP A O 1
ATOM 760 N N . ARG A 1 92 ? 3.625 11.610 6.470 1.00 72.69 92 ARG A N 1
ATOM 761 C CA . ARG A 1 92 ? 3.840 10.186 6.764 1.00 72.69 92 ARG A CA 1
ATOM 762 C C . ARG A 1 92 ? 4.057 9.359 5.504 1.00 72.69 92 ARG A C 1
ATOM 764 O O . ARG A 1 92 ? 3.348 9.522 4.507 1.00 72.69 92 ARG A O 1
ATOM 771 N N . THR A 1 93 ? 4.982 8.408 5.572 1.00 80.94 93 THR A N 1
ATOM 772 C CA . THR A 1 93 ? 5.202 7.416 4.511 1.00 80.94 93 THR A CA 1
ATOM 773 C C . THR A 1 93 ? 3.990 6.489 4.355 1.00 80.94 93 THR A C 1
ATOM 775 O O . THR A 1 93 ? 3.199 6.320 5.279 1.00 80.94 93 THR A O 1
ATOM 778 N N . LEU A 1 94 ? 3.843 5.838 3.192 1.00 77.88 94 LEU A N 1
ATOM 779 C CA . LEU A 1 94 ? 2.762 4.863 2.968 1.00 77.88 94 LEU A CA 1
ATOM 780 C C . LEU A 1 94 ? 2.747 3.766 4.038 1.00 77.88 94 LEU A C 1
ATOM 782 O O . LEU A 1 94 ? 1.686 3.423 4.550 1.00 77.88 94 LEU A O 1
ATOM 786 N N . LYS A 1 95 ? 3.930 3.267 4.407 1.00 83.62 95 LYS A N 1
ATOM 787 C CA . LYS A 1 95 ? 4.086 2.265 5.460 1.00 83.62 95 LYS A CA 1
ATOM 788 C C . LYS A 1 95 ? 3.553 2.779 6.797 1.00 83.62 95 LYS A C 1
ATOM 790 O O . LYS A 1 95 ? 2.740 2.109 7.410 1.00 83.62 95 LYS A O 1
ATOM 795 N N . GLU A 1 96 ? 3.932 3.986 7.210 1.00 83.75 96 GLU A N 1
ATOM 796 C CA . GLU A 1 96 ? 3.451 4.573 8.468 1.00 83.75 96 GLU A CA 1
ATOM 797 C C . GLU A 1 96 ? 1.935 4.784 8.486 1.00 83.75 96 GLU A C 1
ATOM 799 O O . GLU A 1 96 ? 1.316 4.673 9.541 1.00 83.75 96 GLU A O 1
ATOM 804 N N . GLN A 1 97 ? 1.325 5.108 7.343 1.00 80.31 97 GLN A N 1
ATOM 805 C CA . GLN A 1 97 ? -0.130 5.252 7.243 1.00 80.31 97 GLN A CA 1
ATOM 806 C C . GLN A 1 97 ? -0.840 3.898 7.369 1.00 80.31 97 GLN A C 1
ATOM 808 O O . GLN A 1 97 ? -1.837 3.803 8.084 1.00 80.31 97 GLN A O 1
ATOM 813 N N . ILE A 1 98 ? -0.305 2.857 6.723 1.00 85.12 98 ILE A N 1
ATOM 814 C CA . ILE A 1 98 ? -0.792 1.476 6.843 1.00 85.12 98 ILE A CA 1
ATOM 815 C C . ILE A 1 98 ? -0.635 0.980 8.285 1.00 85.12 98 ILE A C 1
ATOM 817 O O . ILE A 1 98 ? -1.614 0.524 8.870 1.00 85.12 98 ILE A O 1
ATOM 821 N N . ASP A 1 99 ? 0.553 1.132 8.875 1.00 87.56 99 ASP A N 1
ATOM 822 C CA . ASP A 1 99 ? 0.865 0.694 10.241 1.00 87.56 99 ASP A CA 1
ATOM 823 C C . ASP A 1 99 ? -0.058 1.380 11.261 1.00 87.56 99 ASP A C 1
ATOM 825 O O . ASP A 1 99 ? -0.624 0.730 12.140 1.00 87.56 99 ASP A O 1
ATOM 829 N N . LEU A 1 100 ? -0.279 2.692 11.113 1.00 86.19 100 LEU A N 1
ATOM 830 C CA . LEU A 1 100 ? -1.183 3.460 11.971 1.00 86.19 100 LEU A CA 1
ATOM 831 C C . LEU A 1 100 ? -2.637 2.988 11.839 1.00 86.19 100 LEU A C 1
ATOM 833 O O . LEU A 1 100 ? -3.349 2.897 12.841 1.00 86.19 100 LEU A O 1
ATOM 837 N N . ALA A 1 101 ? -3.089 2.699 10.617 1.00 85.56 101 ALA A N 1
ATOM 838 C CA . ALA A 1 101 ? -4.457 2.260 10.382 1.00 85.56 101 ALA A CA 1
ATOM 839 C C . ALA A 1 101 ? -4.688 0.833 10.896 1.00 85.56 101 ALA A C 1
ATOM 841 O O . ALA A 1 101 ? -5.689 0.588 11.568 1.00 85.56 101 ALA A O 1
ATOM 842 N N . ALA A 1 102 ? -3.738 -0.076 10.662 1.00 87.88 102 ALA A N 1
ATOM 843 C CA . ALA A 1 102 ? -3.764 -1.434 11.194 1.00 87.88 102 ALA A CA 1
ATOM 844 C C . ALA A 1 102 ? -3.742 -1.431 12.728 1.00 87.88 102 ALA A C 1
ATOM 846 O O . ALA A 1 102 ? -4.580 -2.080 13.351 1.00 87.88 102 ALA A O 1
ATOM 847 N N . SER A 1 103 ? -2.856 -0.634 13.337 1.00 87.88 103 SER A N 1
ATOM 848 C CA . SER A 1 103 ? -2.787 -0.464 14.792 1.00 87.88 103 SER A CA 1
ATOM 849 C C . SER A 1 103 ? -4.109 0.049 15.366 1.00 87.88 103 SER A C 1
ATOM 851 O O . SER A 1 103 ? -4.590 -0.491 16.358 1.00 87.88 103 SER A O 1
ATOM 853 N N . SER A 1 104 ? -4.747 1.029 14.715 1.00 85.50 104 SER A N 1
ATOM 854 C CA . SER A 1 104 ? -6.044 1.550 15.161 1.00 85.50 104 SER A CA 1
ATOM 855 C C . SER A 1 104 ? -7.199 0.558 15.000 1.00 85.50 104 SER A C 1
ATOM 857 O O . SER A 1 104 ? -8.194 0.699 15.704 1.00 85.50 104 SE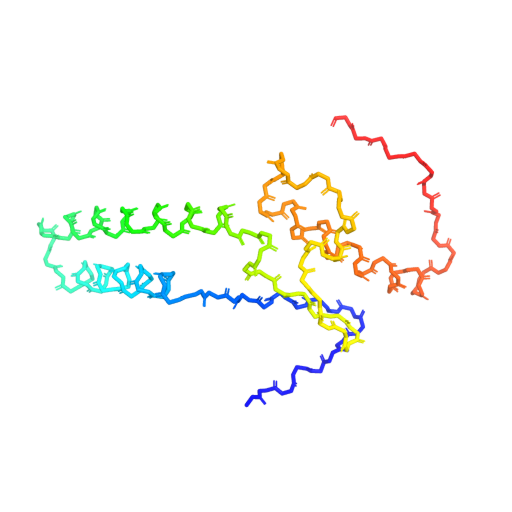R A O 1
ATOM 859 N N . CYS A 1 105 ? -7.121 -0.380 14.055 1.00 87.12 105 CYS A N 1
ATOM 860 C CA . CYS A 1 105 ? -8.138 -1.420 13.892 1.00 87.12 105 CYS A CA 1
ATOM 861 C C . CYS A 1 105 ? -7.945 -2.518 14.949 1.00 87.12 105 CYS A C 1
ATOM 863 O O . CYS A 1 105 ? -8.876 -2.878 15.671 1.00 87.12 105 CYS A O 1
ATOM 865 N N . LEU A 1 106 ? -6.713 -3.010 15.086 1.00 88.44 106 LEU A N 1
ATOM 866 C CA . LEU A 1 106 ? -6.376 -4.118 15.977 1.00 88.44 106 LEU A CA 1
ATOM 867 C C . LEU A 1 106 ? -6.320 -3.727 17.455 1.00 88.44 106 LEU A C 1
ATOM 869 O O . LEU A 1 106 ? -6.371 -4.618 18.295 1.00 88.44 106 LEU A O 1
ATOM 873 N N . SER A 1 107 ? -6.263 -2.434 17.799 1.00 85.88 107 SER A N 1
ATOM 874 C CA . SER A 1 107 ? -6.230 -1.997 19.202 1.00 85.88 107 SER A CA 1
ATOM 875 C C . SER A 1 107 ? -7.387 -2.587 20.005 1.00 85.88 107 SER A C 1
ATOM 877 O O . SER A 1 107 ? -7.160 -3.201 21.037 1.00 85.88 107 SER A O 1
ATOM 879 N N . THR A 1 108 ? -8.612 -2.525 19.472 1.00 83.31 108 THR A N 1
ATOM 880 C CA . THR A 1 108 ? -9.794 -3.089 20.142 1.00 83.31 108 THR A CA 1
ATOM 881 C C . THR A 1 108 ? -9.700 -4.605 20.306 1.00 83.31 108 THR A C 1
ATOM 883 O O . THR A 1 108 ? -10.192 -5.144 21.287 1.00 83.31 108 THR A O 1
ATOM 886 N N . TYR A 1 109 ? -9.077 -5.307 19.357 1.00 87.38 109 TYR A N 1
ATOM 887 C CA . TYR A 1 109 ? -8.874 -6.749 19.479 1.00 87.38 109 TYR A CA 1
ATOM 888 C C . TYR A 1 109 ? -7.867 -7.086 20.586 1.00 87.38 109 TYR A C 1
ATOM 890 O O . TYR A 1 109 ? -8.112 -7.994 21.374 1.00 87.38 109 TYR A O 1
ATOM 898 N N . PHE A 1 110 ? -6.769 -6.334 20.690 1.00 86.75 110 PHE A N 1
ATOM 899 C CA . PHE A 1 110 ? -5.792 -6.529 21.761 1.00 86.75 110 PHE A CA 1
ATOM 900 C C . PHE A 1 110 ? -6.335 -6.143 23.140 1.00 86.75 110 PHE A C 1
ATOM 902 O O . PHE A 1 110 ? -6.054 -6.858 24.097 1.00 86.75 110 PHE A O 1
ATOM 909 N N . ASP A 1 111 ? -7.149 -5.089 23.232 1.00 86.19 111 ASP A N 1
ATOM 910 C CA . ASP A 1 111 ? -7.825 -4.699 24.477 1.00 86.19 111 ASP A CA 1
ATOM 911 C C . ASP A 1 111 ? -8.799 -5.795 24.957 1.00 86.19 111 ASP A C 1
ATOM 913 O O . ASP A 1 111 ? -8.864 -6.095 26.146 1.00 86.19 111 ASP A O 1
ATOM 917 N N . GLU A 1 112 ? -9.536 -6.430 24.033 1.00 86.62 112 GLU A N 1
ATOM 918 C CA . GLU A 1 112 ? -10.417 -7.572 24.334 1.00 86.62 112 GLU A CA 1
ATOM 919 C C . GLU A 1 112 ? -9.623 -8.819 24.765 1.00 86.62 112 GLU A C 1
ATOM 921 O O . GLU A 1 112 ? -10.074 -9.571 25.630 1.00 86.62 112 GLU A O 1
ATOM 926 N N . LEU A 1 113 ? -8.462 -9.063 24.150 1.00 88.38 113 LEU A N 1
ATOM 927 C CA . LEU A 1 113 ? -7.645 -10.253 24.396 1.00 88.38 113 LEU A CA 1
ATOM 928 C C . LEU A 1 113 ? -6.821 -10.152 25.687 1.00 88.38 113 LEU A C 1
ATOM 930 O O . LEU A 1 113 ? -6.598 -11.164 26.352 1.00 88.38 113 LEU A O 1
ATOM 934 N N . TYR A 1 114 ? -6.377 -8.947 26.044 1.00 87.75 114 TYR A N 1
ATOM 935 C CA . TYR A 1 114 ? -5.526 -8.691 27.203 1.00 87.75 114 TYR A CA 1
ATOM 936 C C . TYR A 1 114 ? -6.070 -7.532 28.054 1.00 87.75 114 TYR A C 1
ATOM 938 O O . TYR A 1 114 ? -5.445 -6.472 28.122 1.00 87.75 114 TYR A O 1
ATOM 946 N N . PRO A 1 115 ? -7.206 -7.726 28.747 1.00 86.25 115 PRO A N 1
ATOM 947 C CA . PRO A 1 115 ? -7.850 -6.662 29.522 1.00 86.25 115 PRO A CA 1
ATOM 948 C C . PRO A 1 115 ? -6.977 -6.126 30.668 1.00 86.25 115 PRO A C 1
ATOM 950 O O . PRO A 1 115 ? -7.084 -4.955 31.022 1.00 86.25 115 PRO A O 1
ATOM 953 N N . ASP A 1 116 ? -6.084 -6.958 31.215 1.00 88.62 116 ASP A N 1
ATOM 954 C CA . ASP A 1 116 ? -5.176 -6.590 32.310 1.00 88.62 116 ASP A CA 1
ATOM 955 C C . ASP A 1 116 ? -3.826 -6.031 31.819 1.00 88.62 116 ASP A C 1
ATOM 957 O O . ASP A 1 116 ? -2.919 -5.788 32.622 1.00 88.62 116 ASP A O 1
ATOM 961 N N . TYR A 1 117 ? -3.641 -5.857 30.503 1.00 83.44 117 TYR A N 1
ATOM 962 C CA . TYR A 1 117 ? -2.376 -5.356 29.972 1.00 83.44 117 TYR A CA 1
ATOM 963 C C . TYR A 1 117 ? -2.181 -3.879 30.347 1.00 83.44 117 TYR A C 1
ATOM 965 O O . TYR A 1 117 ? -3.071 -3.056 30.114 1.00 83.44 117 TYR A O 1
ATOM 973 N N . PRO A 1 118 ? -1.016 -3.499 30.901 1.00 79.94 118 PRO A N 1
ATOM 974 C CA . PRO A 1 118 ? -0.782 -2.131 31.335 1.00 79.94 118 PRO A CA 1
ATOM 975 C C . PRO A 1 118 ? -0.796 -1.167 30.143 1.00 79.94 118 PRO A C 1
ATOM 977 O O . PRO A 1 118 ? -0.008 -1.290 29.204 1.00 79.94 118 PRO A O 1
ATOM 980 N N . GLN A 1 119 ? -1.679 -0.170 30.201 1.00 73.69 119 GLN A N 1
ATOM 981 C CA . GLN A 1 119 ? -1.732 0.909 29.221 1.00 73.69 119 GLN A CA 1
ATOM 982 C C . GLN A 1 119 ? -0.792 2.043 29.638 1.00 73.69 119 GLN A C 1
ATOM 984 O O . GLN A 1 119 ? -0.926 2.630 30.713 1.00 73.69 119 GLN A O 1
ATOM 989 N N . PHE A 1 120 ? 0.164 2.374 28.774 1.00 71.81 120 PHE A N 1
ATOM 990 C CA . PHE A 1 120 ? 1.069 3.495 29.005 1.00 71.81 120 PHE A CA 1
ATOM 991 C C . PHE A 1 120 ? 0.409 4.796 28.544 1.00 71.81 120 PHE A C 1
ATOM 993 O O . PHE A 1 120 ? 0.094 4.968 27.368 1.00 71.81 120 PHE A O 1
ATOM 1000 N N . SER A 1 121 ? 0.230 5.742 29.466 1.00 69.31 121 SER A N 1
ATOM 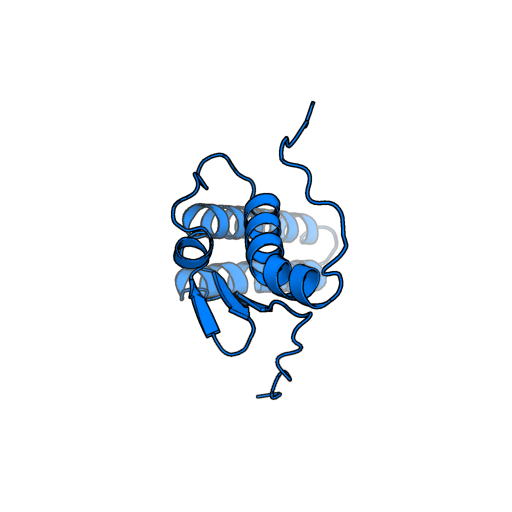1001 C CA . SER A 1 121 ? -0.350 7.061 29.179 1.00 69.31 121 SER A CA 1
ATOM 1002 C C . SER A 1 121 ? 0.592 7.992 28.407 1.00 69.31 121 SER A C 1
ATOM 1004 O O . SER A 1 121 ? 0.154 9.020 27.892 1.00 69.31 121 SER A O 1
ATOM 1006 N N . I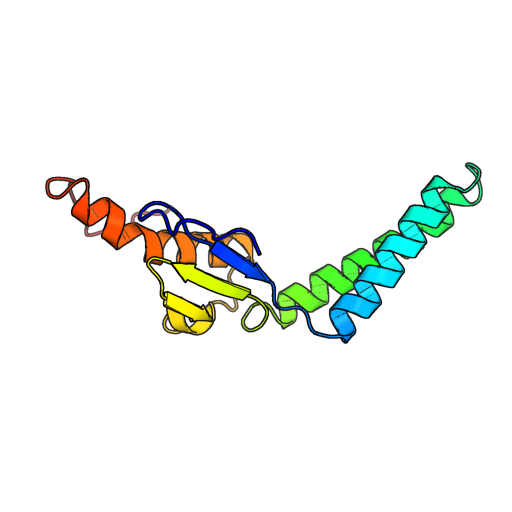LE A 1 122 ? 1.880 7.644 28.310 1.00 61.16 122 ILE A N 1
ATOM 1007 C CA . ILE A 1 122 ? 2.925 8.491 27.736 1.00 61.16 122 ILE A CA 1
ATOM 1008 C C . ILE A 1 122 ? 3.680 7.699 26.672 1.00 61.16 122 ILE A C 1
ATOM 1010 O O . ILE A 1 122 ? 4.359 6.717 26.968 1.00 61.16 122 ILE A O 1
ATOM 1014 N N . MET A 1 123 ? 3.567 8.137 25.421 1.00 58.72 123 MET A N 1
ATOM 1015 C CA . MET A 1 123 ? 4.316 7.563 24.309 1.00 58.72 123 MET A CA 1
ATOM 1016 C C . MET A 1 123 ? 5.684 8.258 24.243 1.00 58.72 123 MET A C 1
ATOM 1018 O O . MET A 1 123 ? 5.795 9.361 23.713 1.00 58.72 123 MET A O 1
ATOM 1022 N N . ILE A 1 124 ? 6.715 7.649 24.836 1.00 51.06 124 ILE A N 1
ATOM 1023 C CA . ILE A 1 124 ? 8.098 8.136 24.735 1.00 51.06 124 ILE A CA 1
ATOM 1024 C C . ILE A 1 124 ? 8.696 7.546 23.456 1.00 51.06 124 ILE A C 1
ATOM 1026 O O . ILE A 1 124 ? 9.097 6.386 23.433 1.00 51.06 124 ILE A O 1
ATOM 1030 N N . THR A 1 125 ? 8.748 8.328 22.384 1.00 56.00 125 THR A N 1
ATOM 1031 C CA . THR A 1 125 ? 9.561 7.997 21.206 1.00 56.00 125 THR A CA 1
ATOM 1032 C C . THR A 1 125 ? 10.647 9.052 21.070 1.00 56.00 125 THR A C 1
ATOM 1034 O O . THR A 1 125 ? 10.328 10.223 20.860 1.00 56.00 125 THR A O 1
ATOM 1037 N N . SER A 1 126 ? 11.900 8.627 21.262 1.00 37.41 126 SER A N 1
ATOM 1038 C CA . SER A 1 126 ? 13.100 9.414 20.957 1.00 37.41 126 SER A CA 1
ATOM 1039 C C . SER A 1 126 ? 13.376 9.458 19.460 1.00 37.41 126 SER A C 1
ATOM 1041 O O . SER A 1 126 ? 12.906 8.547 18.742 1.00 37.41 126 SER A O 1
#

pLDDT: mean 82.22, std 12.58, range [37.41, 96.56]

Radius of gyration: 19.78 Å; chains: 1; bounding box: 39×31×58 Å

Sequence (126 aa):
KKNLTDGKDEVYFEFTGDDEFKSILKMYAAAKKLADLSSSESKAAYFKIAGDYEKQLTKWIRQNINKCFDIRYKGERRNILNWLKGRRLKDRTLKEQIDLAASSCLSTYFDELYPDYPQFSIMITS

Foldseek 3Di:
DPPPPQPQLDKDKAFADDPVLVVLVVQLVVLCVCLVVDDPVCNVVSVVSNVVSVVVNVVVCLVCVQPGIWMDHPRDTDTLCVLLVNDPPPVDDSVRSVVSSSCSSCVVVVCVVCVPDDDDPDDDDD